Protein AF-D8DV99-F1 (afdb_monomer_lite)

Secondary structure (DSSP, 8-state):
---HHHHHHHIIIIIIGGGG--TT------EEE-S-GGGTGGG--HHH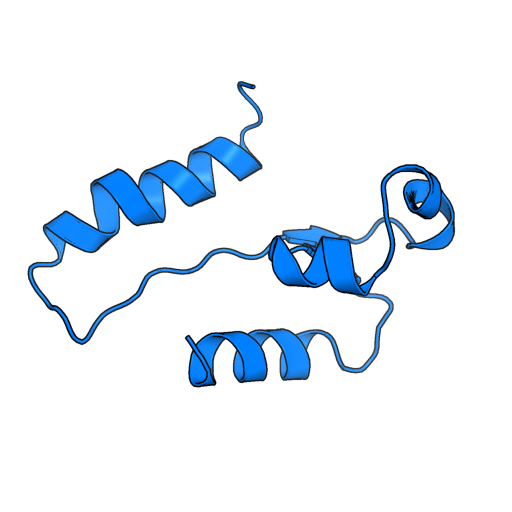HHHTTEEETTSTTHHHHHHHHHHT-

pLDDT: mean 90.8, std 6.43, range [53.56, 96.94]

Sequence (73 aa):
MQDPKIQLYKTLKEEVEPTLHDADITLDSYILSNTAYQDVNFWGTRPEFAENHVLFDEDDNYIENIFKNIMNS

Foldseek 3Di:
DVDPLVVVQCCQQPPVVVVVVDPVDDDGDAAADQDDCVVVCVVHDQVVCVVVRYHYPVPPCRVVSVVVVVVVD

Structure (mmCIF, N/CA/C/O backbone):
data_AF-D8DV99-F1
#
_entry.id   AF-D8DV99-F1
#
loop_
_atom_site.group_PDB
_atom_site.id
_atom_site.type_symbol
_atom_site.label_atom_id
_atom_site.label_alt_id
_atom_site.label_comp_id
_atom_site.label_asym_id
_atom_site.label_entity_id
_atom_site.label_seq_id
_atom_site.pdbx_PDB_ins_code
_atom_site.Cartn_x
_atom_site.Cartn_y
_atom_site.Cartn_z
_atom_site.occupancy
_atom_site.B_iso_or_equiv
_atom_site.auth_seq_id
_atom_site.auth_comp_id
_atom_site.auth_asym_id
_atom_site.auth_atom_id
_atom_site.pdbx_PDB_model_num
ATOM 1 N N . MET A 1 1 ? 1.969 17.721 5.509 1.00 53.56 1 MET A N 1
ATOM 2 C CA . MET A 1 1 ? 1.760 17.545 4.056 1.00 53.56 1 MET A CA 1
ATOM 3 C C . MET A 1 1 ? 0.262 17.354 3.829 1.00 53.56 1 MET A C 1
ATOM 5 O O . MET A 1 1 ? -0.304 16.471 4.458 1.00 53.56 1 MET A O 1
ATOM 9 N N . GLN A 1 2 ? -0.396 18.226 3.056 1.00 81.12 2 GLN A N 1
ATOM 10 C CA . GLN A 1 2 ? -1.861 18.231 2.849 1.00 81.12 2 GLN A CA 1
ATOM 11 C C . GLN A 1 2 ? -2.288 17.416 1.610 1.00 81.12 2 GLN A C 1
ATOM 13 O O . GLN A 1 2 ? -3.248 17.769 0.936 1.00 81.12 2 GLN A O 1
ATOM 18 N N . ASP A 1 3 ? -1.540 16.368 1.258 1.00 86.88 3 ASP A N 1
ATOM 19 C CA . ASP A 1 3 ? -1.871 15.565 0.079 1.00 86.88 3 ASP A CA 1
ATOM 20 C C . ASP A 1 3 ? -3.194 14.800 0.304 1.00 86.88 3 ASP A C 1
ATOM 22 O O . ASP A 1 3 ? -3.312 14.126 1.333 1.00 86.88 3 ASP A O 1
ATOM 26 N N . PRO A 1 4 ? -4.178 14.873 -0.615 1.00 87.75 4 PRO A N 1
ATOM 27 C CA . PRO A 1 4 ? -5.481 14.232 -0.435 1.00 87.75 4 PRO A CA 1
ATOM 28 C C . PRO A 1 4 ? -5.418 12.721 -0.193 1.00 87.75 4 PRO A C 1
ATOM 30 O O . PRO A 1 4 ? -6.231 12.200 0.568 1.00 87.75 4 PRO A O 1
ATOM 33 N N . LYS A 1 5 ? -4.453 12.009 -0.794 1.00 85.56 5 LYS A N 1
ATOM 34 C CA . LYS A 1 5 ? -4.304 10.556 -0.614 1.00 85.56 5 LYS A CA 1
ATOM 35 C C . LYS A 1 5 ? -3.774 10.234 0.781 1.00 85.56 5 LYS A C 1
ATOM 37 O O . LYS A 1 5 ? -4.265 9.315 1.428 1.00 85.56 5 LYS A O 1
ATOM 42 N N . ILE A 1 6 ? -2.834 11.043 1.276 1.00 85.50 6 ILE A N 1
ATOM 43 C CA . ILE A 1 6 ? -2.323 10.926 2.650 1.00 85.50 6 ILE A CA 1
ATOM 44 C C . ILE A 1 6 ? -3.426 11.248 3.664 1.00 85.50 6 ILE A C 1
ATOM 46 O O . ILE A 1 6 ? -3.541 10.566 4.680 1.00 85.50 6 ILE A O 1
ATOM 50 N N . GLN A 1 7 ? -4.237 12.279 3.409 1.00 89.44 7 GLN A N 1
ATOM 51 C CA . GLN A 1 7 ? -5.342 12.632 4.304 1.00 89.44 7 GLN A CA 1
ATOM 52 C C . GLN A 1 7 ? -6.410 11.536 4.340 1.00 89.44 7 GLN A C 1
ATOM 54 O O . GLN A 1 7 ? -6.862 11.197 5.425 1.00 89.44 7 GLN A O 1
ATOM 59 N N . LEU A 1 8 ? -6.744 10.917 3.202 1.00 90.75 8 LEU A N 1
ATOM 60 C CA . LEU A 1 8 ? -7.688 9.797 3.165 1.00 90.75 8 LEU A CA 1
ATOM 61 C C . LEU A 1 8 ? -7.239 8.630 4.058 1.00 90.75 8 LEU A C 1
ATOM 63 O O . LEU A 1 8 ? -8.039 8.149 4.856 1.00 90.75 8 LEU A O 1
ATOM 67 N N . TYR A 1 9 ? -5.971 8.207 3.959 1.00 90.75 9 TYR A N 1
ATOM 68 C CA . TYR A 1 9 ? -5.418 7.151 4.817 1.00 90.75 9 TYR A CA 1
ATOM 69 C C . TYR A 1 9 ? -5.592 7.485 6.304 1.00 90.75 9 TYR A C 1
ATOM 71 O O . TYR A 1 9 ? -6.094 6.667 7.074 1.00 90.75 9 TYR A O 1
ATOM 79 N N . LYS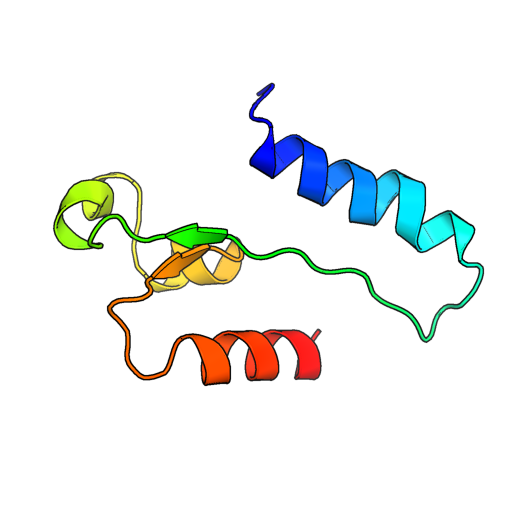 A 1 10 ? -5.237 8.714 6.695 1.00 90.38 10 LYS A N 1
ATOM 80 C CA . LYS A 1 10 ? -5.357 9.172 8.084 1.00 90.38 10 LYS A CA 1
ATOM 81 C C . LYS A 1 10 ? -6.799 9.221 8.552 1.00 90.38 10 LYS A C 1
ATOM 83 O O . LYS A 1 10 ? -7.089 8.700 9.615 1.00 90.38 10 LYS A O 1
ATOM 88 N N . THR A 1 11 ? -7.708 9.780 7.758 1.00 93.75 11 THR A N 1
ATOM 89 C CA . THR A 1 11 ? -9.131 9.818 8.104 1.00 93.75 11 THR A CA 1
ATOM 90 C C . THR A 1 11 ? -9.683 8.406 8.296 1.00 93.75 11 THR A C 1
ATOM 92 O O . THR A 1 11 ? -10.378 8.156 9.275 1.00 93.75 11 THR A O 1
ATOM 95 N N . LEU A 1 12 ? -9.340 7.454 7.421 1.00 92.56 12 LEU A N 1
ATOM 96 C CA . LEU A 1 12 ? -9.784 6.068 7.579 1.00 92.56 12 LEU A CA 1
ATOM 97 C C . LEU A 1 12 ? -9.269 5.443 8.884 1.00 92.56 12 LEU A C 1
ATOM 99 O O . LEU A 1 12 ? -10.072 4.879 9.620 1.00 92.56 12 LEU A O 1
ATOM 103 N N . LYS A 1 13 ? -7.976 5.591 9.198 1.00 91.06 13 LYS A N 1
ATOM 104 C CA . LYS A 1 13 ? -7.344 4.977 10.379 1.00 91.06 13 LYS A CA 1
ATOM 105 C C . LYS A 1 13 ? -7.645 5.677 11.703 1.00 91.06 13 LYS A C 1
ATOM 107 O O . LYS A 1 13 ? -7.872 5.023 12.712 1.00 91.06 13 LYS A O 1
ATOM 112 N N . GLU A 1 14 ? -7.597 7.002 11.721 1.00 93.50 14 GLU A N 1
ATOM 113 C CA . GLU A 1 14 ? -7.641 7.805 12.947 1.00 93.50 14 GLU A CA 1
ATOM 114 C C . GLU A 1 14 ? -9.067 8.253 13.296 1.00 93.50 14 GLU A C 1
ATOM 116 O O . GLU A 1 14 ? -9.364 8.472 14.470 1.00 93.50 14 GLU A O 1
ATOM 121 N N . GLU A 1 15 ? -9.957 8.377 12.304 1.00 93.88 15 GLU A N 1
ATOM 122 C CA . GLU A 1 15 ? -11.315 8.894 12.510 1.00 93.88 15 GLU A CA 1
ATOM 123 C C . GLU A 1 15 ? -12.397 7.841 12.254 1.00 93.88 15 GLU A C 1
ATOM 125 O O . GLU A 1 15 ? -13.304 7.708 13.068 1.00 93.88 15 GLU A O 1
ATOM 130 N N . VAL A 1 16 ? -12.328 7.079 11.156 1.00 94.19 16 VAL A N 1
ATOM 131 C CA . VAL A 1 16 ? -13.411 6.155 10.768 1.00 94.19 16 VAL A CA 1
ATOM 132 C C . VAL A 1 16 ? -13.298 4.805 11.475 1.00 94.19 16 VAL A C 1
ATOM 134 O O . VAL A 1 16 ? -14.254 4.397 12.131 1.00 94.19 16 VAL A O 1
ATOM 137 N N . GLU A 1 17 ? -12.158 4.119 11.386 1.00 93.25 17 GLU A N 1
ATOM 138 C CA . GLU A 1 17 ? -11.941 2.792 11.987 1.00 93.25 17 GLU A CA 1
ATOM 139 C C . GLU A 1 17 ? -12.312 2.753 13.488 1.00 93.25 17 GLU A C 1
ATOM 141 O O . GLU A 1 17 ? -13.099 1.887 13.875 1.00 93.25 17 GLU A O 1
ATOM 146 N N . PRO A 1 18 ? -11.930 3.739 14.333 1.00 92.62 18 PRO A N 1
ATOM 147 C CA . PRO A 1 18 ? -12.301 3.740 15.753 1.00 92.62 18 PRO A CA 1
ATOM 148 C C . PRO A 1 18 ? -13.807 3.887 16.014 1.00 92.62 18 PRO A C 1
ATOM 150 O O . PRO A 1 18 ? -14.296 3.464 17.064 1.00 92.62 18 PRO A O 1
ATOM 153 N N . THR A 1 19 ? -14.555 4.487 15.079 1.00 94.38 19 THR A N 1
ATOM 154 C CA . THR A 1 19 ? -16.014 4.672 15.208 1.00 94.38 19 THR A CA 1
ATOM 155 C C . THR A 1 19 ? -16.806 3.406 14.908 1.00 94.38 19 THR A C 1
ATOM 157 O O . THR A 1 19 ? -17.985 3.332 15.249 1.00 94.38 19 THR A O 1
ATOM 160 N N . LEU A 1 20 ? -16.169 2.394 14.308 1.00 93.06 20 LEU A N 1
ATOM 161 C CA . LEU A 1 20 ? -16.793 1.095 14.066 1.00 93.06 20 LEU A CA 1
ATOM 162 C C . LEU A 1 20 ? -16.937 0.275 15.355 1.00 93.06 20 LEU A C 1
ATOM 164 O O . LEU A 1 20 ? -17.760 -0.634 15.394 1.00 93.06 20 LEU A O 1
ATOM 168 N N . HIS A 1 21 ? -16.197 0.629 16.417 1.00 89.19 21 HIS A N 1
ATOM 169 C CA . HIS A 1 21 ? -16.232 -0.026 17.732 1.00 89.19 21 HIS A CA 1
ATOM 170 C C . HIS A 1 21 ? -16.056 -1.557 17.686 1.00 89.19 21 HIS A C 1
ATOM 172 O O . HIS A 1 21 ? -16.502 -2.260 18.593 1.00 89.19 21 HIS A O 1
ATOM 178 N N . ASP A 1 22 ? -15.383 -2.057 16.652 1.00 91.31 22 ASP A N 1
ATOM 179 C CA . ASP A 1 22 ? -15.134 -3.471 16.410 1.00 91.31 22 ASP A CA 1
ATOM 180 C C . ASP A 1 22 ? -13.635 -3.670 16.171 1.00 91.31 22 ASP A C 1
ATOM 182 O O . ASP A 1 22 ? -13.066 -3.087 15.251 1.00 91.31 22 ASP A O 1
ATOM 186 N N . ALA A 1 23 ? -12.995 -4.452 17.040 1.00 85.75 23 ALA A N 1
ATOM 187 C CA . ALA A 1 23 ? -11.561 -4.718 16.965 1.00 85.75 23 ALA A CA 1
ATOM 188 C C . ALA A 1 23 ? -11.203 -5.738 15.871 1.00 85.75 23 ALA A C 1
ATOM 190 O O . ALA A 1 23 ? -10.029 -5.854 15.529 1.00 85.75 23 ALA A O 1
ATOM 191 N N . ASP A 1 24 ? -12.194 -6.449 15.324 1.00 90.44 24 ASP A N 1
ATOM 192 C CA . ASP A 1 24 ? -12.012 -7.404 14.229 1.00 90.44 24 ASP A CA 1
ATOM 193 C C . ASP A 1 24 ? -12.124 -6.725 12.847 1.00 90.44 24 ASP A C 1
ATOM 195 O O . ASP A 1 24 ? -11.986 -7.386 11.814 1.00 90.44 24 ASP A O 1
ATOM 199 N N . ILE A 1 25 ? -12.377 -5.408 12.803 1.00 89.06 25 ILE A N 1
ATOM 200 C CA . ILE A 1 25 ? -12.465 -4.628 11.566 1.00 89.06 25 ILE A CA 1
ATOM 201 C C . ILE A 1 25 ? -11.256 -3.704 11.429 1.00 89.06 25 ILE A C 1
ATOM 203 O O . ILE A 1 25 ? -10.993 -2.857 12.278 1.00 89.06 25 ILE A O 1
ATOM 207 N N . THR A 1 26 ? -10.578 -3.804 10.287 1.00 89.12 26 THR A N 1
ATOM 208 C CA . THR A 1 26 ? -9.475 -2.920 9.897 1.00 89.12 26 THR A CA 1
ATOM 209 C C . THR A 1 26 ? -9.800 -2.238 8.568 1.00 89.12 26 THR A C 1
ATOM 211 O O . THR A 1 26 ? -10.320 -2.864 7.641 1.00 89.12 26 THR A O 1
ATOM 214 N N . LEU A 1 27 ? -9.510 -0.942 8.462 1.00 91.00 27 LEU A N 1
ATOM 215 C CA . LEU A 1 27 ? -9.660 -0.134 7.256 1.00 91.00 27 LEU A CA 1
ATOM 216 C C . LEU A 1 27 ? -8.290 0.249 6.707 1.00 91.00 27 LEU A C 1
ATOM 218 O O . LEU A 1 27 ? -7.631 1.149 7.220 1.00 91.00 27 LEU A O 1
ATOM 222 N N . ASP A 1 28 ? -7.878 -0.388 5.619 1.00 88.44 28 ASP A N 1
ATOM 223 C CA . ASP A 1 28 ? -6.666 -0.014 4.893 1.00 88.44 28 ASP A CA 1
ATOM 224 C C . ASP A 1 28 ? -6.970 0.778 3.625 1.00 88.44 28 ASP A C 1
ATOM 226 O O . ASP A 1 28 ? -8.054 0.711 3.044 1.00 88.44 28 ASP A O 1
ATOM 230 N N . SER A 1 29 ? -5.976 1.538 3.172 1.00 90.62 29 SER A N 1
ATOM 231 C CA . SER A 1 29 ? -6.012 2.202 1.872 1.00 90.62 29 SER A CA 1
ATOM 232 C C . SER A 1 29 ? -4.704 1.990 1.130 1.00 90.62 29 SER A C 1
ATOM 234 O O . SER A 1 29 ? -3.637 1.928 1.739 1.00 90.62 29 SER A O 1
ATOM 236 N N . TYR A 1 30 ? -4.825 1.868 -0.190 1.00 92.75 30 TYR A N 1
ATOM 237 C CA . TYR A 1 30 ? -3.728 1.613 -1.112 1.00 92.75 30 TYR A CA 1
ATOM 238 C C . TYR A 1 30 ? -3.776 2.613 -2.263 1.00 92.75 30 TYR A C 1
ATOM 240 O O . TYR A 1 30 ? -4.850 2.990 -2.740 1.00 92.75 30 TYR A O 1
ATOM 248 N N . ILE A 1 31 ? -2.602 3.019 -2.735 1.00 92.31 31 ILE A N 1
ATOM 249 C CA . ILE A 1 31 ? -2.437 3.808 -3.951 1.00 92.31 31 ILE A CA 1
ATOM 250 C C . ILE A 1 31 ? -2.012 2.851 -5.056 1.00 92.31 31 ILE A C 1
ATOM 252 O O . ILE A 1 31 ? -0.889 2.357 -5.052 1.00 92.31 31 ILE A O 1
ATOM 256 N N . LEU A 1 32 ? -2.898 2.630 -6.025 1.00 93.56 32 LEU A N 1
ATOM 257 C CA . LEU A 1 32 ? -2.533 1.985 -7.280 1.00 93.56 32 LEU A CA 1
ATOM 258 C C . LEU A 1 32 ? -2.056 3.060 -8.262 1.00 93.56 32 LEU A C 1
ATOM 260 O O . LEU A 1 32 ? -2.843 3.887 -8.726 1.00 93.56 32 LEU A O 1
ATOM 264 N N . SER A 1 33 ? -0.752 3.096 -8.508 1.00 93.75 33 SER A N 1
ATOM 265 C CA . SER A 1 33 ? -0.118 4.007 -9.452 1.00 93.75 33 SER A CA 1
ATOM 266 C C . SER A 1 33 ? -0.263 3.475 -10.870 1.00 93.75 33 SER A C 1
ATOM 268 O O . SER A 1 33 ? 0.154 2.355 -11.146 1.00 93.75 33 SER A O 1
ATOM 270 N N . ASN A 1 34 ? -0.787 4.317 -11.757 1.00 93.75 34 ASN A N 1
ATOM 271 C CA . ASN A 1 34 ? -0.735 4.134 -13.208 1.00 93.75 34 ASN A CA 1
ATOM 272 C C . ASN A 1 34 ? 0.501 4.794 -13.847 1.00 93.75 34 ASN A C 1
ATOM 274 O O . ASN A 1 34 ? 0.712 4.703 -15.055 1.00 93.75 34 ASN A O 1
ATOM 278 N N . THR A 1 35 ? 1.291 5.525 -13.055 1.00 94.19 35 THR A N 1
ATOM 279 C CA . THR A 1 35 ? 2.601 6.033 -13.466 1.00 94.19 35 THR A CA 1
ATOM 280 C C . THR A 1 35 ? 3.614 4.907 -13.316 1.00 94.19 35 THR A C 1
ATOM 282 O O . THR A 1 35 ? 3.713 4.338 -12.225 1.00 94.19 35 THR A O 1
ATOM 285 N N . ALA A 1 36 ? 4.373 4.619 -14.376 1.00 95.00 36 ALA A N 1
ATOM 286 C CA . ALA A 1 36 ? 5.367 3.551 -14.392 1.00 95.00 36 A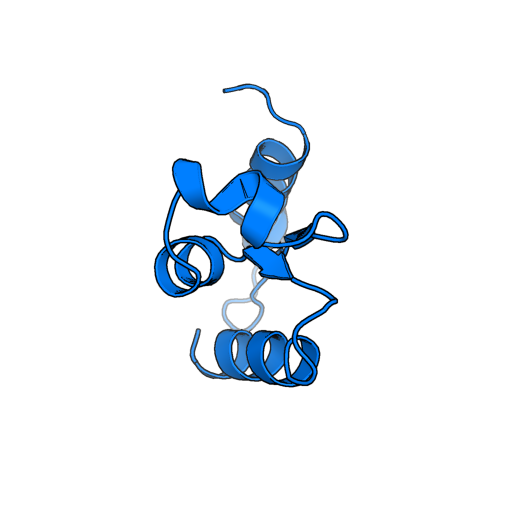LA A CA 1
ATOM 287 C C . ALA A 1 36 ? 6.452 3.775 -13.328 1.00 95.00 36 ALA A C 1
ATOM 289 O O . ALA A 1 36 ? 6.895 4.904 -13.097 1.00 95.00 36 ALA A O 1
ATOM 290 N N . TYR A 1 37 ? 6.945 2.698 -12.711 1.00 95.50 37 TYR A N 1
ATOM 291 C CA . TYR A 1 37 ? 7.971 2.799 -11.667 1.00 95.50 37 TYR A CA 1
ATOM 292 C C . TYR A 1 37 ? 9.245 3.494 -12.160 1.00 95.50 37 TYR A C 1
ATOM 294 O O . TYR A 1 37 ? 9.883 4.238 -11.417 1.00 95.50 37 TYR A O 1
ATOM 302 N N . GLN A 1 38 ? 9.617 3.280 -13.426 1.00 95.88 38 GLN A N 1
ATOM 303 C CA . GLN A 1 38 ? 10.805 3.898 -14.021 1.00 95.88 38 GLN A CA 1
ATOM 304 C C . GLN A 1 38 ? 10.756 5.431 -13.986 1.00 95.88 38 GLN A C 1
ATOM 306 O O . GLN A 1 38 ? 11.806 6.060 -13.869 1.00 95.88 38 GLN A O 1
ATOM 311 N N . ASP A 1 39 ? 9.554 6.009 -14.004 1.00 96.94 39 ASP A N 1
ATOM 312 C CA . ASP A 1 39 ? 9.335 7.453 -13.971 1.00 96.94 39 ASP A CA 1
ATOM 313 C C . ASP A 1 39 ? 9.322 8.029 -12.549 1.00 96.94 39 ASP A C 1
ATOM 315 O O . ASP A 1 39 ? 9.250 9.243 -12.398 1.00 96.94 39 ASP A O 1
ATOM 319 N N . VAL A 1 40 ? 9.365 7.195 -11.502 1.00 94.75 40 VAL A N 1
ATOM 320 C CA . VAL A 1 40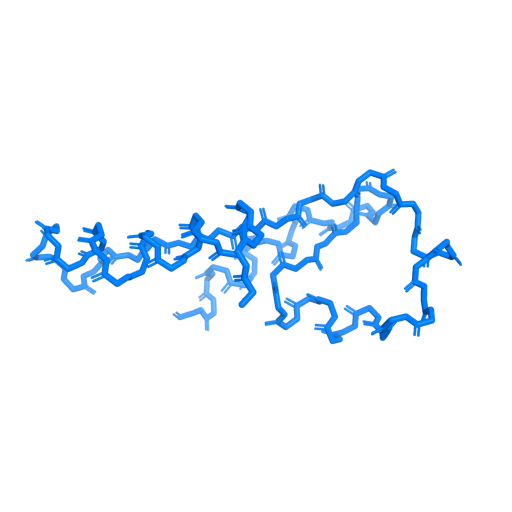 ? 9.298 7.630 -10.090 1.00 94.75 40 VAL A CA 1
ATOM 321 C C . VAL A 1 40 ? 10.333 6.957 -9.183 1.00 94.75 40 VAL A C 1
ATOM 323 O O . VAL A 1 40 ? 10.365 7.213 -7.980 1.00 94.75 40 VAL A O 1
ATOM 326 N N . ASN A 1 41 ? 11.219 6.124 -9.732 1.00 94.50 41 ASN A N 1
ATOM 327 C CA . ASN A 1 41 ? 12.225 5.374 -8.970 1.00 94.50 41 ASN A CA 1
ATOM 328 C C . ASN A 1 41 ? 13.221 6.262 -8.198 1.00 94.50 41 ASN A C 1
ATOM 330 O O . ASN A 1 41 ? 13.857 5.803 -7.254 1.00 94.50 41 ASN A O 1
ATOM 334 N N . PHE A 1 42 ? 13.329 7.545 -8.550 1.00 95.69 42 PHE A N 1
ATOM 335 C CA . PHE A 1 42 ? 14.130 8.529 -7.825 1.00 95.69 42 PHE A CA 1
ATOM 336 C C . PHE A 1 42 ? 13.540 8.910 -6.458 1.00 95.69 42 PHE A C 1
ATOM 338 O O . PHE A 1 42 ? 14.220 9.563 -5.668 1.00 95.69 42 PHE A O 1
ATOM 345 N N . TRP A 1 43 ? 12.293 8.523 -6.171 1.00 93.38 43 TRP A N 1
ATOM 346 C CA . TRP A 1 43 ? 11.654 8.685 -4.863 1.00 93.38 43 TRP A CA 1
ATOM 347 C C . TRP A 1 43 ? 11.767 7.456 -3.961 1.00 93.38 43 TRP A C 1
ATOM 349 O O . TRP A 1 43 ? 11.503 7.583 -2.768 1.00 93.38 43 TRP A O 1
ATOM 359 N N . GLY A 1 44 ? 12.166 6.298 -4.493 1.00 94.81 44 GLY A N 1
ATOM 360 C CA . GLY A 1 44 ? 12.304 5.085 -3.696 1.00 94.81 44 GLY A CA 1
ATOM 361 C C . GLY A 1 44 ? 12.339 3.790 -4.503 1.00 94.81 44 GLY A C 1
ATOM 362 O O . GLY A 1 44 ? 12.150 3.734 -5.724 1.00 94.81 44 GLY A O 1
ATOM 363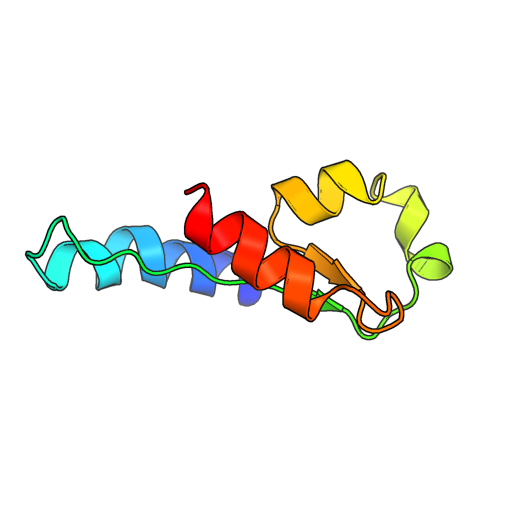 N N . THR A 1 45 ? 12.585 2.708 -3.784 1.00 95.12 45 THR A N 1
ATOM 364 C CA . THR A 1 45 ? 12.551 1.334 -4.278 1.00 95.12 45 THR A CA 1
ATOM 365 C C . THR A 1 45 ? 11.126 0.778 -4.255 1.00 95.12 45 THR A C 1
ATOM 367 O O . THR A 1 45 ? 10.285 1.223 -3.477 1.00 95.12 45 THR A O 1
ATOM 370 N N . ARG A 1 46 ? 10.825 -0.221 -5.099 1.00 92.75 46 ARG A N 1
ATOM 371 C CA . ARG A 1 46 ? 9.506 -0.886 -5.083 1.00 92.75 46 ARG A CA 1
ATOM 372 C C . ARG A 1 46 ? 9.103 -1.401 -3.684 1.00 92.75 46 ARG A C 1
ATOM 374 O O . ARG A 1 46 ? 7.953 -1.181 -3.319 1.00 92.75 46 ARG A O 1
ATOM 381 N N . PRO A 1 47 ? 9.998 -2.024 -2.884 1.00 92.50 47 PRO A N 1
ATOM 382 C CA . PRO A 1 47 ? 9.675 -2.398 -1.507 1.00 92.50 47 PRO A CA 1
ATOM 383 C C . PRO A 1 47 ? 9.289 -1.209 -0.619 1.00 92.50 47 PRO A C 1
ATOM 385 O O . PRO A 1 47 ? 8.275 -1.292 0.061 1.00 92.50 47 PRO A O 1
ATOM 388 N N . GLU A 1 48 ? 10.018 -0.088 -0.677 1.00 93.50 48 GLU A N 1
ATOM 389 C CA . GLU A 1 48 ? 9.682 1.117 0.104 1.00 93.50 48 GLU A CA 1
ATOM 390 C C . GLU A 1 48 ? 8.312 1.689 -0.293 1.00 93.50 48 GLU A C 1
ATOM 392 O O . GLU A 1 48 ? 7.534 2.103 0.565 1.00 93.50 48 GLU A O 1
ATOM 397 N N . PHE A 1 49 ? 7.976 1.682 -1.588 1.00 93.50 49 PHE A N 1
ATOM 398 C CA . PHE A 1 49 ? 6.632 2.038 -2.048 1.00 93.50 49 PHE A CA 1
ATOM 399 C C . PHE A 1 49 ? 5.571 1.081 -1.484 1.00 93.50 49 PHE A C 1
ATOM 401 O O . PHE A 1 49 ? 4.566 1.542 -0.941 1.00 93.50 49 PHE A O 1
ATOM 408 N N . ALA A 1 50 ? 5.811 -0.232 -1.544 1.00 91.00 50 ALA A N 1
ATOM 409 C CA . ALA A 1 50 ? 4.874 -1.246 -1.063 1.00 91.00 50 ALA A CA 1
ATOM 410 C C . ALA A 1 50 ? 4.644 -1.179 0.460 1.00 91.00 50 ALA A C 1
ATOM 412 O O . ALA A 1 50 ? 3.502 -1.307 0.900 1.00 91.00 50 ALA A O 1
ATOM 413 N N . GLU A 1 51 ? 5.688 -0.912 1.253 1.00 89.31 51 GLU A N 1
ATOM 414 C CA . GLU A 1 51 ? 5.600 -0.667 2.706 1.00 89.31 51 GLU A CA 1
ATOM 415 C C . GLU A 1 51 ? 4.712 0.540 3.043 1.00 89.31 51 GLU A C 1
ATOM 417 O O . GLU A 1 51 ? 4.093 0.583 4.101 1.00 89.31 51 GLU A O 1
ATOM 422 N N . ASN A 1 52 ? 4.602 1.503 2.124 1.00 89.56 52 ASN A N 1
ATOM 423 C CA . ASN A 1 52 ? 3.727 2.671 2.240 1.00 89.56 52 ASN A CA 1
ATOM 424 C C . ASN A 1 52 ? 2.408 2.505 1.458 1.00 89.56 52 ASN A C 1
ATOM 426 O O . ASN A 1 52 ? 1.763 3.495 1.110 1.00 89.56 52 ASN A O 1
ATOM 430 N N . HIS A 1 53 ? 2.015 1.262 1.160 1.00 92.81 53 HIS A N 1
ATOM 431 C CA . HIS A 1 53 ? 0.791 0.900 0.434 1.00 92.81 53 HIS A CA 1
ATOM 432 C C . HIS A 1 53 ? 0.683 1.503 -0.977 1.00 92.81 53 HIS A C 1
ATOM 434 O O . HIS A 1 53 ? -0.416 1.732 -1.491 1.00 92.81 53 HIS A O 1
ATOM 440 N N . VAL A 1 54 ? 1.815 1.745 -1.636 1.00 93.31 54 VAL A N 1
ATOM 441 C CA . VAL A 1 54 ? 1.875 2.174 -3.036 1.00 93.31 54 VAL A CA 1
ATOM 442 C C . VAL A 1 54 ? 2.292 0.992 -3.905 1.00 93.31 54 VAL A C 1
ATOM 444 O O . VAL A 1 54 ? 3.376 0.436 -3.746 1.00 93.31 54 VAL A O 1
ATOM 447 N N . LEU A 1 55 ? 1.426 0.613 -4.839 1.00 95.44 55 LEU A N 1
ATOM 448 C CA . LEU A 1 55 ? 1.650 -0.468 -5.798 1.00 95.44 55 LEU A CA 1
ATOM 449 C C . LEU A 1 55 ? 1.484 0.065 -7.220 1.00 95.44 55 LEU A C 1
ATOM 451 O O . LEU A 1 55 ? 0.850 1.098 -7.428 1.00 95.44 55 LEU A O 1
ATOM 455 N N . PHE A 1 56 ? 2.045 -0.636 -8.197 1.00 96.00 56 PHE A N 1
ATOM 456 C CA . PHE A 1 56 ? 2.030 -0.227 -9.600 1.00 96.00 56 PHE A CA 1
ATOM 457 C C . PHE A 1 56 ? 1.147 -1.182 -10.404 1.00 96.00 56 PHE A C 1
ATOM 459 O O . PHE A 1 56 ? 1.252 -2.394 -10.237 1.00 96.00 56 PHE A O 1
ATOM 466 N N . ASP A 1 57 ? 0.268 -0.654 -11.256 1.00 94.12 57 ASP A N 1
ATOM 467 C CA . ASP A 1 57 ? -0.654 -1.470 -12.063 1.00 94.12 57 ASP A CA 1
ATOM 468 C C . ASP A 1 57 ? 0.039 -2.264 -13.183 1.00 94.12 57 ASP A C 1
ATOM 470 O O . ASP A 1 57 ? -0.514 -3.248 -13.669 1.00 94.12 57 ASP A O 1
ATOM 474 N N . GLU A 1 58 ? 1.264 -1.875 -13.545 1.00 94.00 58 GLU A N 1
ATOM 475 C CA . GLU A 1 58 ? 2.145 -2.617 -14.454 1.00 94.00 58 GLU A CA 1
ATOM 476 C C . GLU A 1 58 ? 2.679 -3.934 -13.857 1.00 94.00 58 GLU A C 1
ATOM 478 O O . GLU A 1 58 ? 3.173 -4.780 -14.602 1.00 94.00 58 GLU A O 1
ATOM 483 N N . ASP A 1 59 ? 2.606 -4.117 -12.532 1.00 91.94 59 ASP A N 1
ATOM 484 C CA . ASP A 1 59 ? 3.059 -5.340 -11.869 1.00 91.94 59 ASP A CA 1
ATOM 485 C C . ASP A 1 59 ? 1.935 -6.387 -11.898 1.00 91.94 59 ASP A C 1
ATOM 487 O O . ASP A 1 59 ? 0.970 -6.261 -11.154 1.00 91.94 59 ASP A O 1
ATOM 491 N N . ASP A 1 60 ? 2.057 -7.464 -12.686 1.00 92.12 60 ASP A N 1
ATOM 492 C CA . ASP A 1 60 ? 1.007 -8.499 -12.857 1.00 92.12 60 ASP A CA 1
ATOM 493 C C . ASP A 1 60 ? 0.404 -9.038 -11.538 1.00 92.12 60 ASP A C 1
ATOM 495 O O . ASP A 1 60 ? -0.742 -9.490 -11.492 1.00 92.12 60 ASP A O 1
ATOM 499 N N . ASN A 1 61 ? 1.172 -9.002 -10.447 1.00 93.25 61 ASN A N 1
ATOM 500 C CA . ASN A 1 61 ? 0.793 -9.490 -9.124 1.00 93.25 61 ASN A CA 1
ATOM 501 C C . ASN A 1 61 ? 0.302 -8.395 -8.157 1.00 93.25 61 ASN A C 1
ATOM 503 O O . ASN A 1 61 ? 0.170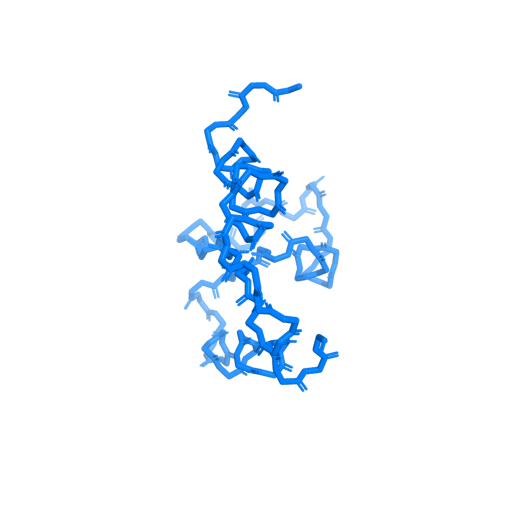 -8.670 -6.963 1.00 93.25 61 ASN A O 1
ATOM 507 N N . TYR A 1 62 ? 0.018 -7.169 -8.612 1.00 93.25 62 TYR A N 1
ATOM 508 C CA . TYR A 1 62 ? -0.345 -6.062 -7.717 1.00 93.25 62 TYR A CA 1
ATOM 509 C C . TYR A 1 62 ? -1.587 -6.373 -6.862 1.00 93.25 62 TYR A C 1
ATOM 511 O O . TYR A 1 62 ? -1.576 -6.116 -5.660 1.00 93.25 62 TYR A O 1
ATOM 519 N N . ILE A 1 63 ? -2.626 -7.000 -7.435 1.00 93.94 63 ILE A N 1
ATOM 520 C CA . ILE A 1 63 ? -3.827 -7.423 -6.690 1.00 93.94 63 ILE A CA 1
ATOM 521 C C . ILE A 1 63 ? -3.475 -8.471 -5.634 1.00 93.94 63 ILE A C 1
ATOM 523 O O . ILE A 1 63 ? -3.900 -8.362 -4.486 1.00 93.94 63 ILE A O 1
ATOM 527 N N . GLU A 1 64 ? -2.683 -9.478 -6.007 1.00 94.69 64 GLU A N 1
ATOM 528 C CA . GLU A 1 64 ? -2.231 -10.515 -5.078 1.00 94.69 64 GLU A CA 1
ATOM 529 C C . GLU A 1 64 ? -1.455 -9.900 -3.903 1.00 94.69 64 GLU A C 1
ATOM 531 O O . GLU A 1 64 ? -1.663 -10.294 -2.757 1.00 94.69 64 GLU A O 1
ATOM 536 N N . ASN A 1 65 ? -0.617 -8.896 -4.168 1.00 91.94 65 ASN A N 1
ATOM 537 C CA . ASN A 1 65 ? 0.139 -8.185 -3.139 1.00 91.94 65 ASN A CA 1
ATOM 538 C C . ASN A 1 65 ? -0.768 -7.373 -2.202 1.00 91.94 65 ASN A C 1
ATOM 540 O O . ASN A 1 65 ? -0.549 -7.417 -0.995 1.00 91.94 65 ASN A O 1
ATOM 544 N N . ILE A 1 66 ? -1.817 -6.709 -2.714 1.00 92.81 66 ILE A N 1
ATOM 545 C CA . ILE A 1 66 ? -2.823 -6.038 -1.864 1.00 92.81 66 ILE A CA 1
ATOM 546 C C . ILE A 1 66 ? -3.428 -7.044 -0.881 1.00 92.81 66 ILE A C 1
ATOM 548 O O . ILE A 1 66 ? -3.418 -6.818 0.327 1.00 92.81 66 ILE A O 1
ATOM 552 N N . PHE A 1 67 ? -3.919 -8.183 -1.378 1.00 92.25 67 PHE A N 1
ATOM 553 C CA . PHE A 1 67 ? -4.547 -9.187 -0.517 1.00 92.25 67 PHE A CA 1
ATOM 554 C C . PHE A 1 67 ? -3.563 -9.820 0.467 1.00 92.25 67 PHE A C 1
ATOM 556 O O . PHE A 1 67 ? -3.921 -10.033 1.623 1.00 92.25 67 PHE A O 1
ATOM 563 N N . LYS A 1 68 ? -2.323 -10.099 0.050 1.00 91.25 68 LYS A N 1
ATOM 564 C CA . LYS A 1 68 ? -1.279 -10.590 0.960 1.00 91.25 68 LYS A CA 1
ATOM 565 C C . LYS A 1 68 ? -1.010 -9.607 2.091 1.00 91.25 68 LYS A C 1
ATOM 567 O O . LYS A 1 68 ? -0.893 -10.044 3.229 1.00 91.25 68 LYS A O 1
ATOM 572 N N . ASN A 1 69 ? -0.930 -8.314 1.797 1.00 88.62 69 ASN A N 1
ATOM 573 C CA . ASN A 1 69 ? -0.688 -7.303 2.820 1.00 88.62 69 ASN A CA 1
ATOM 574 C C . ASN A 1 69 ? -1.863 -7.224 3.805 1.00 88.62 69 ASN A C 1
ATOM 576 O O . ASN A 1 69 ? -1.630 -7.269 5.008 1.00 88.62 69 ASN A O 1
ATOM 580 N N . ILE A 1 70 ? -3.107 -7.236 3.311 1.00 88.19 70 ILE A N 1
ATOM 581 C CA . ILE A 1 70 ? -4.317 -7.256 4.156 1.00 88.19 70 ILE A CA 1
ATOM 582 C C . ILE A 1 70 ? -4.356 -8.498 5.062 1.00 88.19 70 ILE A C 1
ATOM 584 O O . ILE A 1 70 ? -4.692 -8.393 6.232 1.00 88.19 70 ILE A O 1
ATOM 588 N N . MET A 1 71 ? -3.999 -9.681 4.551 1.00 85.62 71 MET A N 1
ATOM 589 C CA . MET A 1 71 ? -4.008 -10.921 5.347 1.00 85.62 71 MET A CA 1
ATOM 590 C C . MET A 1 71 ? -2.881 -11.009 6.388 1.00 85.62 71 MET A C 1
ATOM 592 O O . MET A 1 71 ? -2.960 -11.849 7.281 1.00 85.62 71 MET A O 1
ATOM 596 N N . ASN A 1 72 ? -1.825 -10.206 6.243 1.00 75.00 72 ASN A N 1
ATOM 597 C CA . ASN A 1 72 ? -0.666 -10.188 7.140 1.00 75.00 72 ASN A CA 1
ATOM 598 C C . ASN A 1 72 ? -0.671 -8.988 8.108 1.00 75.00 72 ASN A C 1
ATOM 600 O O . ASN A 1 72 ? 0.305 -8.827 8.845 1.00 75.00 72 ASN A O 1
ATOM 604 N N . SER A 1 73 ? -1.705 -8.142 8.048 1.00 65.00 73 SER A N 1
ATOM 605 C CA . SER A 1 73 ? -1.872 -6.943 8.882 1.00 65.00 73 SER A CA 1
ATOM 606 C C . SER A 1 73 ? -2.458 -7.259 10.256 1.00 65.00 73 SER A C 1
ATOM 608 O O . SER A 1 73 ? -3.167 -8.283 10.382 1.00 65.00 73 SER A O 1
#

Radius of gyration: 13.73 Å; chains: 1; bounding box: 31×29×32 Å

Organism: NCBI:txid752555